Protein AF-A0A1I2SN19-F1 (afdb_monomer_lite)

Secondary structure (DSSP, 8-state):
--TTGGGSSS-HHHHHHHHHHHHHH-TT-HHHHHHHHHHHHHTT-HHHHHHHHHHHHHH-TT-HHHHHHHHHHHHHTT-HHHHHHHHGGGGGS-TT-HHHHHHHHHHHHHTT-HHHHHHHHHHHHHH-SS-HHHHHHHHHHHHHHHHHHSTTSTT--TTPPP--HHHHHHHHHHHHHTT-

Foldseek 3Di:
DPPVVVLVPDDLVVSVVVLVVVCVVCVLQLVSLQVQLVSCVVVVVLVSSLVSLVSSCVSPVPPLVSLLVNLVSCLLVVNNVVSCVSCVVVCVDDPLALSNLQVVLLVCLQVVVLVSSLVSLVSSLVSDPDDVVVNVVSVLLNVLSVLCPDDVRPVPPVPDDPQGSSNSSNVVVVVVVPPD

Sequence (180 aa):
MHVLVTLVDSDEVAGLVRLRDLLVVWPGDPRLHFLDGSLKASNRDYAAGATAMRRALDIAPDYQLARFQLGFLQLTSGEPFAAQESWGPLFGLSKGNYLRVFVEGLCHMIRDEFSEATVLLEQGIALNSEILPLNRDMELILAELHDRDRPGGTGEAAGQEPVSATQMLLRQASLKATKH

Radius of gyration: 17.34 Å; chains: 1; bounding box: 40×39×48 Å

pLDDT: mean 83.22, std 18.08, range [34.62, 98.06]

Structure (mmCIF, N/CA/C/O backbone):
data_AF-A0A1I2SN19-F1
#
_entry.id   AF-A0A1I2SN19-F1
#
loop_
_atom_site.group_PDB
_atom_site.id
_atom_site.type_symbol
_atom_site.label_atom_id
_atom_site.label_alt_id
_atom_site.label_comp_id
_atom_site.label_asym_id
_atom_site.label_entity_id
_atom_site.label_seq_id
_atom_site.pdbx_PDB_ins_code
_atom_site.Cartn_x
_atom_site.Cartn_y
_atom_site.Cartn_z
_atom_site.occupancy
_atom_site.B_iso_or_equiv
_atom_site.auth_seq_id
_atom_site.auth_comp_id
_atom_site.auth_asym_id
_atom_site.auth_atom_id
_atom_site.pdbx_PDB_model_num
ATOM 1 N N . MET A 1 1 ? 13.756 -17.274 -11.613 1.00 40.88 1 MET A N 1
ATOM 2 C CA . MET A 1 1 ? 12.921 -16.789 -10.488 1.00 40.88 1 MET A CA 1
ATOM 3 C C . MET A 1 1 ? 13.697 -16.539 -9.180 1.00 40.88 1 MET A C 1
ATOM 5 O O . MET A 1 1 ? 13.065 -16.252 -8.179 1.00 40.88 1 MET A O 1
ATOM 9 N N . HIS A 1 2 ? 15.039 -16.583 -9.158 1.00 40.50 2 HIS A N 1
ATOM 10 C CA . HIS A 1 2 ? 15.832 -16.535 -7.910 1.00 40.50 2 HIS A CA 1
ATOM 11 C C . HIS A 1 2 ? 16.427 -15.153 -7.554 1.00 40.50 2 HIS A C 1
ATOM 13 O O . HIS A 1 2 ? 17.043 -15.004 -6.509 1.00 40.50 2 HIS A O 1
ATOM 19 N N . VAL A 1 3 ? 16.260 -14.133 -8.406 1.00 44.50 3 VAL A N 1
ATOM 20 C CA . VAL A 1 3 ? 16.979 -12.848 -8.258 1.00 44.50 3 VAL A CA 1
ATOM 21 C C . VAL A 1 3 ? 16.307 -11.901 -7.254 1.00 44.50 3 VAL A C 1
ATOM 23 O O . VAL A 1 3 ? 17.002 -11.188 -6.535 1.00 44.50 3 VAL A O 1
ATOM 26 N N . LEU A 1 4 ? 14.974 -11.939 -7.126 1.00 45.44 4 LEU A N 1
ATOM 27 C CA . LEU A 1 4 ? 14.234 -11.028 -6.237 1.00 45.44 4 LEU A CA 1
ATOM 28 C C . LEU A 1 4 ? 14.489 -11.296 -4.745 1.00 45.44 4 LEU A C 1
ATOM 30 O O . LEU A 1 4 ? 14.512 -10.358 -3.959 1.00 45.44 4 LEU A O 1
ATOM 34 N N . VAL A 1 5 ? 14.753 -12.551 -4.363 1.00 43.97 5 VAL A N 1
ATOM 35 C CA . VAL A 1 5 ? 15.013 -12.931 -2.961 1.00 43.97 5 VAL A CA 1
ATOM 36 C C . VAL A 1 5 ? 16.371 -12.404 -2.476 1.00 43.97 5 VAL A C 1
ATOM 38 O O . VAL A 1 5 ? 16.523 -12.069 -1.310 1.00 43.97 5 VAL A O 1
ATOM 41 N N . THR A 1 6 ? 17.347 -12.240 -3.374 1.00 45.34 6 THR A N 1
ATOM 42 C CA . THR A 1 6 ? 18.710 -11.802 -3.007 1.00 45.34 6 THR A CA 1
ATOM 43 C C . THR A 1 6 ? 18.897 -10.290 -2.862 1.00 45.34 6 THR A C 1
ATOM 45 O O . THR A 1 6 ? 19.999 -9.859 -2.528 1.00 45.34 6 THR A O 1
ATOM 48 N N . LEU A 1 7 ? 17.878 -9.473 -3.153 1.00 49.84 7 LEU A N 1
ATOM 49 C CA . LEU A 1 7 ? 17.961 -8.010 -3.012 1.00 49.84 7 LEU A CA 1
ATOM 50 C C . LEU A 1 7 ? 17.517 -7.502 -1.641 1.00 49.84 7 LEU A C 1
ATOM 52 O O . LEU A 1 7 ? 17.812 -6.364 -1.299 1.00 49.84 7 LEU A O 1
ATOM 56 N N . VAL A 1 8 ? 16.815 -8.334 -0.875 1.00 51.06 8 VAL A N 1
ATOM 57 C CA . VAL A 1 8 ? 16.225 -7.940 0.410 1.00 51.06 8 VAL A CA 1
ATOM 58 C C . VAL A 1 8 ? 17.217 -8.102 1.572 1.00 51.06 8 VAL A C 1
ATOM 60 O O . VAL A 1 8 ? 16.989 -7.538 2.634 1.00 51.06 8 VAL A O 1
ATOM 63 N N . ASP A 1 9 ? 18.334 -8.815 1.375 1.00 46.41 9 ASP A N 1
ATOM 64 C CA . ASP A 1 9 ? 19.150 -9.326 2.489 1.00 46.41 9 ASP A CA 1
ATOM 65 C C . ASP A 1 9 ? 20.574 -8.748 2.614 1.00 46.41 9 ASP A C 1
ATOM 67 O O . ASP A 1 9 ? 21.419 -9.314 3.301 1.00 46.41 9 ASP A O 1
ATOM 71 N N . SER A 1 10 ? 20.930 -7.645 1.950 1.00 49.66 10 SER A N 1
ATOM 72 C CA . SER A 1 10 ? 22.279 -7.068 2.118 1.00 49.66 10 SER A CA 1
ATOM 73 C C . SER A 1 10 ? 22.331 -5.602 1.721 1.00 49.66 10 SER A C 1
ATOM 75 O O . SER A 1 10 ? 21.919 -5.292 0.610 1.00 49.66 10 SER A O 1
ATOM 77 N N . ASP A 1 11 ? 22.881 -4.769 2.614 1.00 56.53 11 ASP A N 1
ATOM 78 C CA . ASP A 1 11 ? 23.373 -3.396 2.401 1.00 56.53 11 ASP A CA 1
ATOM 79 C C . ASP A 1 11 ? 22.547 -2.569 1.396 1.00 56.53 11 ASP A C 1
ATOM 81 O O . ASP A 1 11 ? 22.654 -2.746 0.184 1.00 56.53 11 ASP A O 1
ATOM 85 N N . GLU A 1 12 ? 21.731 -1.639 1.895 1.00 57.94 12 GLU A N 1
ATOM 86 C CA . GLU A 1 12 ? 20.819 -0.804 1.096 1.00 57.94 12 GLU A CA 1
ATOM 87 C C . GLU A 1 12 ? 21.511 -0.157 -0.124 1.00 57.94 12 GLU A C 1
ATOM 89 O O . GLU A 1 12 ? 20.915 -0.050 -1.200 1.00 57.94 12 GLU A O 1
ATOM 94 N N . VAL A 1 13 ? 22.810 0.156 -0.017 1.00 59.53 13 VAL A N 1
ATOM 95 C CA . VAL A 1 13 ? 23.628 0.669 -1.126 1.00 59.53 13 VAL A CA 1
ATOM 96 C C . VAL A 1 13 ? 23.916 -0.411 -2.177 1.00 59.53 13 VAL A C 1
ATOM 98 O O . VAL A 1 13 ? 23.787 -0.159 -3.379 1.00 59.53 13 VAL A O 1
ATOM 101 N N . ALA A 1 14 ? 24.266 -1.630 -1.761 1.00 65.88 14 ALA A N 1
ATOM 102 C CA . ALA A 1 14 ? 24.461 -2.767 -2.663 1.00 65.88 14 ALA A CA 1
ATOM 103 C C . ALA A 1 14 ? 23.145 -3.197 -3.338 1.00 65.88 14 ALA A C 1
ATOM 105 O O . ALA A 1 14 ? 23.152 -3.561 -4.519 1.00 65.88 14 ALA A O 1
ATOM 106 N N . GLY A 1 15 ? 22.020 -3.101 -2.621 1.00 70.06 15 GLY A N 1
ATOM 107 C CA . GLY A 1 15 ? 20.673 -3.298 -3.157 1.00 70.06 15 GLY A CA 1
ATOM 108 C C . GLY A 1 15 ? 20.336 -2.294 -4.262 1.00 70.06 15 GLY A C 1
ATOM 109 O O . GLY A 1 15 ? 19.927 -2.694 -5.352 1.00 70.06 15 GLY A O 1
ATOM 110 N N . LEU A 1 16 ? 20.596 -1.001 -4.044 1.00 72.94 16 LEU A N 1
ATOM 111 C CA . LEU A 1 16 ? 20.364 0.048 -5.045 1.00 72.94 16 LEU A CA 1
ATOM 112 C C . LEU A 1 16 ? 21.230 -0.118 -6.302 1.00 72.94 16 LEU A C 1
ATOM 114 O O . LEU A 1 16 ? 20.722 -0.007 -7.421 1.00 72.94 16 LEU A O 1
ATOM 118 N N . VAL A 1 17 ? 22.526 -0.412 -6.139 1.00 74.44 17 VAL A N 1
ATOM 119 C CA . VAL A 1 17 ? 23.431 -0.651 -7.278 1.00 74.44 17 VAL A CA 1
ATOM 120 C C . VAL A 1 17 ? 22.945 -1.845 -8.095 1.00 74.44 17 VAL A C 1
ATOM 122 O O . VAL A 1 17 ? 22.790 -1.735 -9.312 1.00 74.44 17 VAL A O 1
ATOM 125 N N . ARG A 1 18 ? 22.618 -2.958 -7.427 1.00 83.94 18 ARG A N 1
ATOM 126 C CA . ARG A 1 18 ? 22.114 -4.160 -8.094 1.00 83.94 18 ARG A CA 1
ATOM 127 C C . ARG A 1 18 ? 20.790 -3.894 -8.806 1.00 83.94 18 ARG A C 1
ATOM 129 O O . ARG A 1 18 ? 20.611 -4.346 -9.931 1.00 83.94 18 ARG A O 1
ATOM 136 N N . LEU A 1 19 ? 19.873 -3.146 -8.196 1.00 87.94 19 LEU A N 1
ATOM 137 C CA . LEU A 1 19 ? 18.597 -2.802 -8.817 1.00 87.94 19 LEU A CA 1
ATOM 138 C C . LEU A 1 19 ? 18.773 -1.973 -10.093 1.00 87.94 19 LEU A C 1
ATOM 140 O O . LEU A 1 19 ? 18.112 -2.248 -11.094 1.00 87.94 19 LEU A O 1
ATOM 144 N N . ARG A 1 20 ? 19.681 -0.993 -10.084 1.00 88.06 20 ARG A N 1
ATOM 145 C CA . ARG A 1 20 ? 19.964 -0.176 -11.268 1.00 88.06 20 ARG A CA 1
ATOM 146 C C . ARG A 1 20 ? 20.463 -1.030 -12.431 1.00 88.06 20 ARG A C 1
ATOM 148 O O . ARG A 1 20 ? 19.977 -0.865 -13.547 1.00 88.06 20 ARG A O 1
ATOM 155 N N . ASP A 1 21 ? 21.376 -1.960 -12.170 1.00 91.38 21 ASP A N 1
ATOM 156 C CA . ASP A 1 21 ? 21.898 -2.858 -13.204 1.00 91.38 21 ASP A CA 1
ATOM 157 C C . ASP A 1 21 ? 20.791 -3.770 -13.757 1.00 91.38 21 ASP A C 1
ATOM 159 O O . ASP A 1 21 ? 20.675 -3.965 -14.967 1.00 91.38 21 ASP A O 1
ATOM 163 N N . LEU A 1 22 ? 19.905 -4.265 -12.887 1.00 92.00 22 LEU A N 1
ATOM 164 C CA . LEU A 1 22 ? 18.749 -5.068 -13.292 1.00 92.00 22 LEU A CA 1
ATOM 165 C C . LEU A 1 22 ? 17.756 -4.278 -14.149 1.00 92.00 22 LEU A C 1
ATOM 167 O O . LEU A 1 22 ? 17.227 -4.828 -15.109 1.00 92.00 22 LEU A O 1
ATOM 171 N N . LEU A 1 23 ? 17.518 -3.002 -13.842 1.00 93.88 23 LEU A N 1
ATOM 172 C CA . LEU A 1 23 ? 16.637 -2.133 -14.629 1.00 93.88 23 LEU A CA 1
ATOM 173 C C . LEU A 1 23 ? 17.198 -1.827 -16.023 1.00 93.88 23 LEU A C 1
ATOM 175 O O . LEU A 1 23 ? 16.420 -1.613 -16.950 1.00 93.88 23 LEU A O 1
ATOM 179 N N . VAL A 1 24 ? 18.524 -1.845 -16.198 1.00 93.94 24 VAL A N 1
ATOM 180 C CA . VAL A 1 24 ? 19.152 -1.742 -17.527 1.00 93.94 24 VAL A CA 1
ATOM 181 C C . VAL A 1 24 ? 18.889 -3.005 -18.348 1.00 93.94 24 VAL A C 1
ATOM 183 O O . VAL A 1 24 ? 18.575 -2.914 -19.533 1.00 93.94 24 VAL A O 1
ATOM 186 N N . VAL A 1 25 ? 18.996 -4.181 -17.727 1.00 94.88 25 VAL A N 1
ATOM 187 C CA . VAL A 1 25 ? 18.799 -5.469 -18.413 1.00 94.88 25 VAL A CA 1
ATOM 188 C C . VAL A 1 25 ? 17.312 -5.758 -18.663 1.00 94.88 25 VAL A C 1
ATOM 190 O O . VAL A 1 25 ? 16.947 -6.288 -19.712 1.00 94.88 25 VAL A O 1
ATOM 193 N N . TRP A 1 26 ? 16.444 -5.388 -17.721 1.00 94.31 26 TRP A N 1
ATOM 194 C CA . TRP A 1 26 ? 15.010 -5.681 -17.728 1.00 94.31 26 TRP A CA 1
ATOM 195 C C . TRP A 1 26 ? 14.157 -4.428 -17.460 1.00 94.31 26 TRP A C 1
ATOM 197 O O . TRP A 1 26 ? 13.412 -4.376 -16.480 1.00 94.31 26 TRP A O 1
ATOM 207 N N . PRO A 1 27 ? 14.183 -3.420 -18.355 1.00 94.62 27 PRO A N 1
ATOM 208 C CA . PRO A 1 27 ? 13.479 -2.149 -18.146 1.00 94.62 27 PRO A CA 1
ATOM 209 C C . PRO A 1 27 ? 11.950 -2.282 -18.142 1.00 94.62 27 PRO A C 1
ATOM 211 O O . PRO A 1 27 ? 11.251 -1.369 -17.707 1.00 94.62 27 PRO A O 1
ATOM 214 N N . GLY A 1 28 ? 11.424 -3.400 -18.648 1.00 95.50 28 GLY A N 1
ATOM 215 C CA . GLY A 1 28 ? 9.998 -3.717 -18.682 1.00 95.50 28 GLY A CA 1
ATOM 216 C C . GLY A 1 28 ? 9.536 -4.661 -17.571 1.00 95.50 28 GLY A C 1
ATOM 217 O O . GLY A 1 28 ? 8.426 -5.167 -17.670 1.00 95.50 28 GLY A O 1
ATOM 218 N N . ASP A 1 29 ? 10.357 -4.963 -16.558 1.00 94.50 29 ASP A N 1
ATOM 219 C CA . ASP A 1 29 ? 9.910 -5.793 -15.433 1.00 94.50 29 ASP A CA 1
ATOM 220 C C . ASP A 1 29 ? 9.220 -4.917 -14.370 1.00 94.50 29 ASP A C 1
ATOM 222 O O . ASP A 1 29 ? 9.888 -4.124 -13.696 1.00 94.50 29 ASP A O 1
ATOM 226 N N . PRO A 1 30 ? 7.895 -5.049 -14.170 1.00 95.12 30 PRO A N 1
ATOM 227 C CA . PRO A 1 30 ? 7.154 -4.203 -13.236 1.00 95.12 30 PRO A CA 1
ATOM 228 C C . PRO A 1 30 ? 7.614 -4.394 -11.783 1.00 95.12 30 PRO A C 1
ATOM 230 O O . PRO A 1 30 ? 7.504 -3.474 -10.975 1.00 95.12 30 PRO A O 1
ATOM 233 N N . ARG A 1 31 ? 8.178 -5.558 -11.436 1.00 93.62 31 ARG A N 1
ATOM 234 C CA . ARG A 1 31 ? 8.657 -5.866 -10.077 1.00 93.62 31 ARG A CA 1
ATOM 235 C C . ARG A 1 31 ? 9.896 -5.057 -9.721 1.00 93.62 31 ARG A C 1
ATOM 237 O O . ARG A 1 31 ? 10.066 -4.691 -8.562 1.00 93.62 31 ARG A O 1
ATOM 244 N N . LEU A 1 32 ? 10.740 -4.757 -10.709 1.00 94.69 32 LEU A N 1
ATOM 245 C CA . LEU A 1 32 ? 11.922 -3.920 -10.508 1.00 94.69 32 LEU A CA 1
ATOM 246 C C . LEU A 1 32 ? 11.528 -2.458 -10.277 1.00 94.69 32 LEU A C 1
ATOM 248 O O . LEU A 1 32 ? 12.073 -1.823 -9.382 1.00 94.69 32 LEU A O 1
ATOM 252 N N . HIS A 1 33 ? 10.534 -1.948 -11.009 1.00 96.31 33 HIS A N 1
ATOM 253 C CA . HIS A 1 33 ? 9.987 -0.603 -10.773 1.00 96.31 33 HIS A CA 1
ATOM 254 C C . HIS A 1 33 ? 9.256 -0.495 -9.433 1.00 96.31 33 HIS A C 1
ATOM 256 O O . HIS A 1 33 ? 9.373 0.513 -8.742 1.00 96.31 33 HIS A O 1
ATOM 262 N N . PHE A 1 34 ? 8.544 -1.547 -9.022 1.00 94.94 34 PHE A N 1
ATOM 263 C CA . PHE A 1 34 ? 7.956 -1.619 -7.686 1.00 94.94 34 PHE A CA 1
ATOM 264 C C . PHE A 1 34 ? 9.033 -1.550 -6.595 1.00 94.94 34 PHE A C 1
ATOM 266 O O . PHE A 1 34 ? 8.921 -0.735 -5.683 1.00 94.94 34 PHE A O 1
ATOM 273 N N . LEU A 1 35 ? 10.098 -2.350 -6.721 1.00 92.44 35 LEU A N 1
ATOM 274 C CA . LEU A 1 35 ? 11.206 -2.360 -5.767 1.00 92.44 35 LEU A CA 1
ATOM 275 C C . LEU A 1 35 ? 11.947 -1.015 -5.718 1.00 92.44 35 LEU A C 1
ATOM 277 O O . LEU A 1 35 ? 12.276 -0.540 -4.634 1.00 92.44 35 LEU A O 1
ATOM 281 N N . ASP A 1 36 ? 12.154 -0.377 -6.871 1.00 93.75 36 ASP A N 1
ATOM 282 C CA . ASP A 1 36 ? 12.723 0.975 -6.967 1.00 93.75 36 ASP A CA 1
ATOM 283 C C . ASP A 1 36 ? 11.851 1.988 -6.220 1.00 93.75 36 ASP A C 1
ATOM 285 O O . ASP A 1 36 ? 12.348 2.791 -5.429 1.00 93.75 36 ASP A O 1
ATOM 289 N N . GLY A 1 37 ? 10.532 1.883 -6.391 1.00 93.38 37 GLY A N 1
ATOM 290 C CA . GLY A 1 37 ? 9.567 2.683 -5.650 1.00 93.38 37 GLY A CA 1
ATOM 291 C C . GLY A 1 37 ? 9.655 2.482 -4.141 1.00 93.38 37 GLY A C 1
ATOM 292 O O . GLY A 1 37 ? 9.692 3.460 -3.394 1.00 93.38 37 GLY A O 1
ATOM 293 N N . SER A 1 38 ? 9.735 1.230 -3.690 1.00 89.56 38 SER A N 1
ATOM 294 C CA . SER A 1 38 ? 9.865 0.891 -2.272 1.00 89.56 38 SER A CA 1
ATOM 295 C C . SER A 1 38 ? 11.161 1.421 -1.651 1.00 89.56 38 SER A C 1
ATOM 297 O O . SER A 1 38 ? 11.109 1.974 -0.556 1.00 89.56 38 SER A O 1
ATOM 299 N N . LEU A 1 39 ? 12.300 1.311 -2.345 1.00 88.31 39 LEU A N 1
ATOM 300 C CA . LEU A 1 39 ? 13.589 1.821 -1.854 1.00 88.31 39 LEU A CA 1
ATOM 301 C C . LEU A 1 39 ? 13.638 3.354 -1.816 1.00 88.31 39 LEU A C 1
ATOM 303 O O . LEU A 1 39 ? 14.196 3.949 -0.899 1.00 88.31 39 LEU A O 1
ATOM 307 N N . LYS A 1 40 ? 13.033 4.036 -2.790 1.00 89.88 40 LYS A N 1
ATOM 308 C CA . LYS A 1 40 ? 12.922 5.504 -2.750 1.00 89.88 40 LYS A CA 1
ATOM 309 C C . LYS A 1 40 ? 12.039 5.961 -1.593 1.00 89.88 40 LYS A C 1
ATOM 311 O O . LYS A 1 40 ? 12.408 6.878 -0.864 1.00 89.88 40 LYS A O 1
ATOM 316 N N . ALA A 1 41 ? 10.925 5.266 -1.367 1.00 86.06 41 ALA A N 1
ATOM 317 C CA . ALA A 1 41 ? 10.048 5.528 -0.234 1.00 86.06 41 ALA A CA 1
ATOM 318 C C . ALA A 1 41 ? 10.724 5.256 1.124 1.00 86.06 41 ALA A C 1
ATOM 320 O O . ALA A 1 41 ? 10.555 6.064 2.037 1.00 86.06 41 ALA A O 1
ATOM 321 N N . SER A 1 42 ? 11.524 4.187 1.270 1.00 82.88 42 SER A N 1
ATOM 322 C CA . SER A 1 42 ? 12.294 3.940 2.507 1.00 82.88 42 SER A CA 1
ATOM 323 C C . SER A 1 42 ? 13.300 5.058 2.783 1.00 82.88 42 SER A C 1
ATOM 325 O O . SER A 1 42 ? 13.460 5.478 3.929 1.00 82.88 42 SER A O 1
ATOM 327 N N . ASN A 1 43 ? 13.878 5.625 1.723 1.00 84.06 43 ASN A N 1
ATOM 328 C CA . ASN A 1 43 ? 14.753 6.796 1.769 1.00 84.06 43 ASN A CA 1
ATOM 329 C C . ASN A 1 43 ? 14.004 8.138 1.882 1.00 84.06 43 ASN A C 1
ATOM 331 O O . ASN A 1 43 ? 14.606 9.198 1.719 1.00 84.06 43 ASN A O 1
ATOM 335 N N . ARG A 1 44 ? 12.700 8.109 2.196 1.00 85.38 44 ARG A N 1
ATOM 336 C CA . ARG A 1 44 ? 11.811 9.277 2.354 1.00 85.38 44 ARG A CA 1
ATOM 337 C C . ARG A 1 44 ? 11.616 10.113 1.087 1.00 85.38 44 ARG A C 1
ATOM 339 O O . ARG A 1 44 ? 11.007 11.180 1.152 1.00 85.38 44 ARG A O 1
ATOM 346 N N . ASP A 1 45 ? 12.058 9.628 -0.069 1.00 89.62 45 ASP A N 1
ATOM 347 C CA . ASP A 1 45 ? 11.752 10.224 -1.368 1.00 89.62 45 ASP A CA 1
ATOM 348 C C . ASP A 1 45 ? 10.414 9.675 -1.882 1.00 89.62 45 ASP A C 1
ATOM 350 O O . ASP A 1 45 ? 10.329 8.857 -2.804 1.00 89.62 45 ASP A O 1
ATOM 354 N N . TYR A 1 46 ? 9.331 10.100 -1.228 1.00 88.81 46 TYR A N 1
ATOM 355 C CA . TYR A 1 46 ? 7.980 9.623 -1.528 1.00 88.81 46 TYR A CA 1
ATOM 356 C C . TYR A 1 46 ? 7.528 9.999 -2.945 1.00 88.81 46 TYR A C 1
ATOM 358 O O . TYR A 1 46 ? 6.812 9.232 -3.591 1.00 88.81 46 TYR A O 1
ATOM 366 N N . ALA A 1 47 ? 7.981 11.145 -3.465 1.00 91.25 47 ALA A N 1
ATOM 367 C CA . ALA A 1 47 ? 7.642 11.607 -4.808 1.00 91.25 47 ALA A CA 1
ATOM 368 C C . ALA A 1 47 ? 8.285 10.727 -5.893 1.00 91.25 47 ALA A C 1
ATOM 370 O O . ALA A 1 47 ? 7.603 10.290 -6.834 1.00 91.25 47 ALA A O 1
ATOM 371 N N . ALA A 1 48 ? 9.579 10.418 -5.759 1.00 92.75 48 ALA A N 1
ATOM 372 C CA . ALA A 1 48 ? 10.240 9.494 -6.672 1.00 92.75 48 ALA A CA 1
ATOM 373 C C . ALA A 1 48 ? 9.719 8.061 -6.486 1.00 92.75 48 ALA A C 1
ATOM 375 O O . ALA A 1 48 ? 9.523 7.356 -7.479 1.00 92.75 48 ALA A O 1
ATOM 376 N N . GLY A 1 49 ? 9.415 7.661 -5.246 1.00 94.56 49 GLY A N 1
ATOM 377 C CA . GLY A 1 49 ? 8.797 6.376 -4.921 1.00 94.56 49 GLY A CA 1
ATOM 378 C C . GLY A 1 49 ? 7.469 6.162 -5.648 1.00 94.56 49 GLY A C 1
ATOM 379 O O . GLY A 1 49 ? 7.303 5.192 -6.390 1.00 94.56 49 GLY A O 1
ATOM 380 N N . ALA A 1 50 ? 6.554 7.128 -5.538 1.00 95.31 50 ALA A N 1
ATOM 381 C CA . ALA A 1 50 ? 5.270 7.106 -6.234 1.00 95.31 50 ALA A CA 1
ATOM 382 C C . ALA A 1 50 ? 5.429 7.096 -7.765 1.00 95.31 50 ALA A C 1
ATOM 384 O O . ALA A 1 50 ? 4.643 6.465 -8.471 1.00 95.31 50 ALA A O 1
ATOM 385 N N . THR A 1 51 ? 6.455 7.768 -8.299 1.00 96.94 51 THR A N 1
ATOM 386 C CA . THR A 1 51 ? 6.748 7.768 -9.743 1.00 96.94 51 THR A CA 1
ATOM 387 C C . THR A 1 51 ? 7.168 6.388 -10.237 1.00 96.94 51 THR A C 1
ATOM 389 O O . THR A 1 51 ? 6.656 5.922 -11.253 1.00 96.94 51 THR A O 1
ATOM 392 N N . ALA A 1 52 ? 8.042 5.704 -9.503 1.00 96.44 52 ALA A N 1
ATOM 393 C CA . ALA A 1 52 ? 8.451 4.345 -9.838 1.00 96.44 52 ALA A CA 1
ATOM 394 C C . ALA A 1 52 ? 7.294 3.338 -9.683 1.00 96.44 52 ALA A C 1
ATOM 396 O O . ALA A 1 52 ? 7.097 2.484 -10.546 1.00 96.44 52 ALA A O 1
ATOM 397 N N . MET A 1 53 ? 6.439 3.493 -8.664 1.00 96.81 53 MET A N 1
ATOM 398 C CA . MET A 1 53 ? 5.231 2.665 -8.521 1.00 96.81 53 MET A CA 1
ATOM 399 C C . MET A 1 53 ? 4.231 2.878 -9.663 1.00 96.81 53 MET A C 1
ATOM 401 O O . MET A 1 53 ? 3.692 1.903 -10.184 1.00 96.81 53 MET A O 1
ATOM 405 N N . ARG A 1 54 ? 4.025 4.122 -10.119 1.00 97.81 54 ARG A N 1
ATOM 406 C CA . ARG A 1 54 ? 3.246 4.388 -11.341 1.00 97.81 54 ARG A CA 1
ATOM 407 C C . ARG A 1 54 ? 3.848 3.682 -12.547 1.00 97.81 54 ARG A C 1
ATOM 409 O O . ARG A 1 54 ? 3.112 3.058 -13.298 1.00 97.81 54 ARG A O 1
ATOM 416 N N . ARG A 1 55 ? 5.177 3.684 -12.686 1.00 98.00 55 ARG A N 1
ATOM 417 C CA . ARG A 1 55 ? 5.835 2.973 -13.785 1.00 98.00 55 ARG A CA 1
ATOM 418 C C . ARG A 1 55 ? 5.598 1.462 -13.737 1.00 98.00 55 ARG A C 1
ATOM 420 O O . ARG A 1 55 ? 5.390 0.850 -14.782 1.00 98.00 55 ARG A O 1
ATOM 427 N N . ALA A 1 56 ? 5.586 0.867 -12.545 1.00 98.00 56 ALA A N 1
ATOM 428 C CA . ALA A 1 56 ? 5.211 -0.535 -12.376 1.00 98.00 56 ALA A CA 1
ATOM 429 C C . ALA A 1 56 ? 3.773 -0.803 -12.855 1.00 98.00 56 ALA A C 1
ATOM 431 O O . ALA A 1 56 ? 3.531 -1.816 -13.507 1.00 98.00 56 ALA A O 1
ATOM 432 N N . LEU A 1 57 ? 2.844 0.120 -12.583 1.00 98.00 57 LEU A N 1
ATOM 433 C CA . LEU A 1 57 ? 1.440 0.025 -12.994 1.00 98.00 57 LEU A CA 1
ATOM 434 C C . LEU A 1 57 ? 1.210 0.312 -14.483 1.00 98.00 57 LEU A C 1
ATOM 436 O O . LEU A 1 57 ? 0.318 -0.294 -15.067 1.00 98.00 57 LEU A O 1
ATOM 440 N N . ASP A 1 58 ? 2.018 1.171 -15.110 1.00 98.00 58 ASP A N 1
ATOM 441 C CA . ASP A 1 58 ? 1.990 1.377 -16.566 1.00 98.00 58 ASP A CA 1
ATOM 442 C C . ASP A 1 58 ? 2.328 0.079 -17.314 1.00 98.00 58 ASP A C 1
ATOM 444 O O . ASP A 1 58 ? 1.787 -0.200 -18.382 1.00 98.00 58 ASP A O 1
ATOM 448 N N . ILE A 1 59 ? 3.254 -0.707 -16.757 1.00 98.06 59 ILE A N 1
ATOM 449 C CA . ILE A 1 59 ? 3.720 -1.974 -17.328 1.00 98.06 59 ILE A CA 1
ATOM 450 C C . ILE A 1 59 ? 2.754 -3.114 -16.987 1.00 98.06 59 ILE A C 1
ATOM 452 O O . ILE A 1 59 ? 2.428 -3.926 -17.852 1.00 98.06 59 ILE A O 1
ATOM 456 N N . ALA A 1 60 ? 2.310 -3.186 -15.731 1.00 97.88 60 ALA A N 1
ATOM 457 C CA . ALA A 1 60 ? 1.391 -4.200 -15.230 1.00 97.88 60 ALA A CA 1
ATOM 458 C C . ALA A 1 60 ? 0.228 -3.538 -14.472 1.00 97.88 60 ALA A C 1
ATOM 460 O O . ALA A 1 60 ? 0.287 -3.375 -13.246 1.00 97.88 60 ALA A O 1
ATOM 461 N N . PRO A 1 61 ? -0.857 -3.171 -15.181 1.00 96.94 61 PRO A N 1
ATOM 462 C CA . PRO A 1 61 ? -2.017 -2.525 -14.574 1.00 96.94 61 PRO A CA 1
ATOM 463 C C . PRO A 1 61 ? -2.728 -3.383 -13.528 1.00 96.94 61 PRO A C 1
ATOM 465 O O . PRO A 1 61 ? -3.511 -2.859 -12.745 1.00 96.94 61 PRO A O 1
ATOM 468 N N . ASP A 1 62 ? -2.493 -4.688 -13.482 1.00 95.12 62 ASP A N 1
ATOM 469 C CA . ASP A 1 62 ? -3.047 -5.625 -12.506 1.00 95.12 62 ASP A CA 1
ATOM 470 C C . ASP A 1 62 ? -2.132 -5.844 -11.290 1.00 95.12 62 ASP A C 1
ATOM 472 O O . ASP A 1 62 ? -2.473 -6.630 -10.406 1.00 95.12 62 ASP A O 1
ATOM 476 N N . TYR A 1 63 ? -1.008 -5.123 -11.177 1.00 96.88 63 TYR A N 1
ATOM 477 C CA . TYR A 1 63 ? -0.081 -5.272 -10.057 1.00 96.88 63 TYR A CA 1
ATOM 478 C C . TYR A 1 63 ? -0.651 -4.684 -8.756 1.00 96.88 63 TYR A C 1
ATOM 480 O O . TYR A 1 63 ? -0.408 -3.537 -8.374 1.00 96.88 63 TYR A O 1
ATOM 488 N N . GLN A 1 64 ? -1.413 -5.517 -8.047 1.00 96.31 64 GLN A N 1
ATOM 489 C CA . GLN A 1 64 ? -2.178 -5.158 -6.850 1.00 96.31 64 GLN A CA 1
ATOM 490 C C . GLN A 1 64 ? -1.316 -4.520 -5.756 1.00 96.31 64 GLN A C 1
ATOM 492 O O . GLN A 1 64 ? -1.707 -3.503 -5.189 1.00 96.31 64 GLN A O 1
ATOM 497 N N . LEU A 1 65 ? -0.125 -5.069 -5.492 1.00 93.75 65 LEU A N 1
ATOM 498 C CA . LEU A 1 65 ? 0.750 -4.562 -4.434 1.00 93.75 65 LEU A CA 1
ATOM 499 C C . LEU A 1 65 ? 1.342 -3.183 -4.768 1.00 93.75 65 LEU A C 1
ATOM 501 O O . LEU A 1 65 ? 1.380 -2.315 -3.900 1.00 93.75 65 LEU A O 1
ATOM 505 N N . ALA A 1 66 ? 1.745 -2.950 -6.022 1.00 95.88 66 ALA A N 1
ATOM 506 C CA . ALA A 1 66 ? 2.210 -1.634 -6.465 1.00 95.88 66 ALA A CA 1
ATOM 507 C C . ALA A 1 66 ? 1.095 -0.584 -6.368 1.00 95.88 66 ALA A C 1
ATOM 509 O O . ALA A 1 66 ? 1.332 0.542 -5.935 1.00 95.88 66 ALA A O 1
ATOM 510 N N . ARG A 1 67 ? -0.138 -0.979 -6.700 1.00 97.75 67 ARG A N 1
ATOM 511 C CA . ARG A 1 67 ? -1.325 -0.132 -6.562 1.00 97.75 67 ARG A CA 1
ATOM 512 C C . ARG A 1 67 ? -1.631 0.203 -5.106 1.00 97.75 67 ARG A C 1
ATOM 514 O O . ARG A 1 67 ? -1.878 1.364 -4.791 1.00 97.75 67 ARG A O 1
ATOM 521 N N . PHE A 1 68 ? -1.600 -0.801 -4.232 1.00 97.12 68 PHE A N 1
ATOM 522 C CA . PHE A 1 68 ? -1.792 -0.612 -2.799 1.00 97.12 68 PHE A CA 1
ATOM 523 C C . PHE A 1 68 ? -0.777 0.395 -2.244 1.00 97.12 68 PHE A C 1
ATOM 525 O O . PHE A 1 68 ? -1.171 1.392 -1.641 1.00 97.12 68 PHE A O 1
ATOM 532 N N . GLN A 1 69 ? 0.511 0.172 -2.517 1.00 94.62 69 GLN A N 1
ATOM 533 C CA . GLN A 1 69 ? 1.593 1.019 -2.018 1.00 94.62 69 GLN A CA 1
ATOM 534 C C . GLN A 1 69 ? 1.538 2.448 -2.579 1.00 94.62 69 GLN A C 1
ATOM 536 O O . GLN A 1 69 ? 1.768 3.397 -1.834 1.00 94.62 69 GLN A O 1
ATOM 541 N N . LEU A 1 70 ? 1.159 2.632 -3.851 1.00 97.06 70 LEU A N 1
ATOM 542 C CA . LEU A 1 70 ? 0.964 3.968 -4.421 1.00 97.06 70 LEU A CA 1
ATOM 543 C C . LEU A 1 70 ? -0.116 4.751 -3.663 1.00 97.06 70 LEU A C 1
ATOM 545 O O . LEU A 1 70 ? 0.122 5.896 -3.281 1.00 97.06 70 LEU A O 1
ATOM 549 N N . GLY A 1 71 ? -1.273 4.131 -3.415 1.00 96.44 71 GLY A N 1
ATOM 550 C CA . GLY A 1 71 ? -2.339 4.776 -2.649 1.00 96.44 71 GLY A CA 1
ATOM 551 C C . GLY A 1 71 ? -1.932 5.052 -1.200 1.00 96.44 71 GLY A C 1
ATOM 552 O O . GLY A 1 71 ? -2.231 6.116 -0.668 1.00 96.44 71 GLY A O 1
ATOM 553 N N . PHE A 1 72 ? -1.157 4.160 -0.580 1.00 93.31 72 PHE A N 1
ATOM 554 C CA . PHE A 1 72 ? -0.649 4.375 0.775 1.00 93.31 72 PHE A CA 1
ATOM 555 C C . PHE A 1 72 ? 0.324 5.565 0.851 1.00 93.31 72 PHE A C 1
ATOM 557 O O . PHE A 1 72 ? 0.218 6.406 1.747 1.00 93.31 72 PHE A O 1
ATOM 564 N N . LEU A 1 73 ? 1.228 5.701 -0.126 1.00 91.94 73 LEU A N 1
ATOM 565 C CA . LEU A 1 73 ? 2.102 6.874 -0.244 1.00 91.94 73 LEU A CA 1
ATOM 566 C C . LEU A 1 73 ? 1.308 8.169 -0.452 1.00 91.94 73 LEU A C 1
ATOM 568 O O . LEU A 1 73 ? 1.626 9.186 0.158 1.00 91.94 73 LEU A O 1
ATOM 572 N N . GLN A 1 74 ? 0.261 8.145 -1.278 1.00 94.12 74 GLN A N 1
ATOM 573 C CA . GLN A 1 74 ? -0.616 9.304 -1.476 1.00 94.12 74 GLN A CA 1
ATOM 574 C C . GLN A 1 74 ? -1.344 9.686 -0.183 1.00 94.12 74 GLN A C 1
ATOM 576 O O . GLN A 1 74 ? -1.312 10.849 0.215 1.00 94.12 74 GLN A O 1
ATOM 581 N N . LEU A 1 75 ? -1.919 8.710 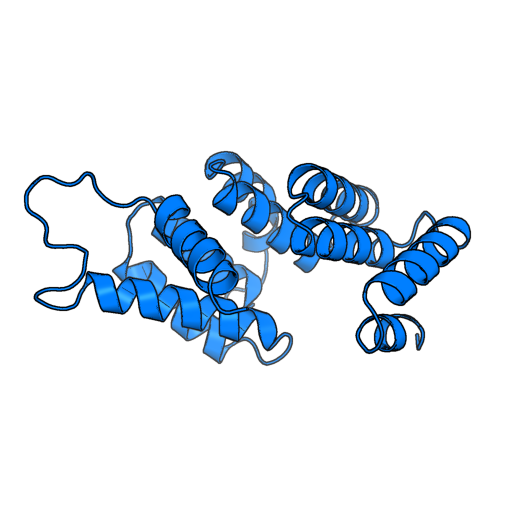0.526 1.00 92.38 75 LEU A N 1
ATOM 582 C CA . LEU A 1 75 ? -2.635 8.960 1.775 1.00 92.38 75 LEU A CA 1
ATOM 583 C C . LEU A 1 75 ? -1.719 9.576 2.838 1.00 92.38 75 LEU A C 1
ATOM 585 O O . LEU A 1 75 ? -2.085 10.567 3.471 1.00 92.38 75 LEU A O 1
ATOM 589 N N . THR A 1 76 ? -0.522 9.012 3.011 1.00 86.75 76 THR A N 1
ATOM 590 C CA . THR A 1 76 ? 0.491 9.533 3.942 1.00 86.75 76 THR A CA 1
ATOM 591 C C . THR A 1 76 ? 1.046 10.893 3.514 1.00 86.75 76 THR A C 1
ATOM 593 O O . THR A 1 76 ? 1.492 11.654 4.365 1.00 86.75 76 THR A O 1
ATOM 596 N N . SER A 1 77 ? 0.951 11.250 2.231 1.00 86.94 77 SER A N 1
ATOM 597 C CA . SER A 1 77 ? 1.353 12.566 1.710 1.00 86.94 77 SER A CA 1
ATOM 598 C C . SER A 1 77 ? 0.268 13.648 1.817 1.00 86.94 77 SER A C 1
ATOM 600 O O . SER A 1 77 ? 0.497 14.755 1.344 1.00 86.94 77 SER A O 1
ATOM 602 N N . GLY A 1 78 ? -0.895 13.372 2.422 1.00 89.44 78 GLY A N 1
ATOM 603 C CA . GLY A 1 78 ? -1.988 14.357 2.498 1.00 89.44 78 GLY A CA 1
ATOM 604 C C . GLY A 1 78 ? -2.964 14.321 1.330 1.00 89.44 78 GLY A C 1
ATOM 605 O O . GLY A 1 78 ? -3.794 15.217 1.226 1.00 89.44 78 GLY A O 1
ATOM 606 N N . GLU A 1 79 ? -2.910 13.286 0.489 1.00 92.25 79 GLU A N 1
ATOM 607 C CA . GLU A 1 79 ? -3.701 13.176 -0.741 1.00 92.25 79 GLU A CA 1
ATOM 608 C C . GLU A 1 79 ? -4.733 12.025 -0.656 1.00 92.25 79 GLU A C 1
ATOM 610 O O . GLU A 1 79 ? -4.636 11.042 -1.400 1.00 92.25 79 GLU A O 1
ATOM 615 N N . PRO A 1 80 ? -5.733 12.088 0.251 1.00 93.06 80 PRO A N 1
ATOM 616 C CA . PRO A 1 80 ? -6.669 10.985 0.483 1.00 93.06 80 PRO A CA 1
ATOM 617 C C . PRO A 1 80 ? -7.550 10.676 -0.735 1.00 93.06 80 PRO A C 1
ATOM 619 O O . PRO A 1 80 ? -7.843 9.511 -0.995 1.00 93.06 80 PRO A O 1
ATOM 622 N N . PHE A 1 81 ? -7.928 11.688 -1.524 1.00 94.25 81 PHE A N 1
ATOM 623 C CA . PHE A 1 81 ? -8.702 11.477 -2.752 1.00 94.25 81 PHE A CA 1
ATOM 624 C C . PHE A 1 81 ? -7.892 10.716 -3.806 1.00 94.25 81 PHE A C 1
ATOM 626 O O . PHE A 1 81 ? -8.378 9.734 -4.363 1.00 94.25 81 PHE A O 1
ATOM 633 N N . ALA A 1 82 ? -6.630 11.103 -4.017 1.00 95.44 82 ALA A N 1
ATOM 634 C CA . ALA A 1 82 ? -5.745 10.404 -4.945 1.00 95.44 82 ALA A CA 1
ATOM 635 C C . ALA A 1 82 ? -5.487 8.955 -4.495 1.00 95.44 82 ALA A C 1
ATOM 637 O O . ALA A 1 82 ? -5.456 8.048 -5.327 1.00 95.44 82 ALA A O 1
ATOM 638 N N . ALA A 1 83 ? -5.360 8.725 -3.183 1.00 96.25 83 ALA A N 1
ATOM 639 C CA . ALA A 1 83 ? -5.235 7.383 -2.623 1.00 96.25 83 ALA A CA 1
ATOM 640 C C . ALA A 1 83 ? -6.449 6.503 -2.957 1.00 96.25 83 ALA A C 1
ATOM 642 O O . ALA A 1 83 ? -6.287 5.382 -3.444 1.00 96.25 83 ALA A O 1
ATOM 643 N N . GLN A 1 84 ? -7.663 7.027 -2.755 1.00 96.12 84 GLN A N 1
ATOM 644 C CA . GLN A 1 84 ? -8.905 6.320 -3.072 1.00 96.12 84 GLN A CA 1
ATOM 645 C C . GLN A 1 84 ? -9.033 6.007 -4.568 1.00 96.12 84 GLN A C 1
ATOM 647 O O . GLN A 1 84 ? -9.426 4.893 -4.921 1.00 96.12 84 GLN A O 1
ATOM 652 N N . GLU A 1 85 ? -8.661 6.942 -5.447 1.00 96.75 85 GLU A N 1
ATOM 653 C CA . GLU A 1 85 ? -8.635 6.699 -6.894 1.00 96.75 85 GLU A CA 1
ATOM 654 C C . GLU A 1 85 ? -7.654 5.584 -7.263 1.00 96.75 85 GLU A C 1
ATOM 656 O O . GLU A 1 85 ? -8.026 4.634 -7.959 1.00 96.75 85 GLU A O 1
ATOM 661 N N . SER A 1 86 ? -6.420 5.647 -6.749 1.00 96.88 86 SER A N 1
ATOM 662 C CA . SER A 1 86 ? -5.408 4.612 -6.977 1.00 96.88 86 SER A CA 1
ATOM 663 C C . SER A 1 86 ? -5.898 3.240 -6.533 1.00 96.88 86 SE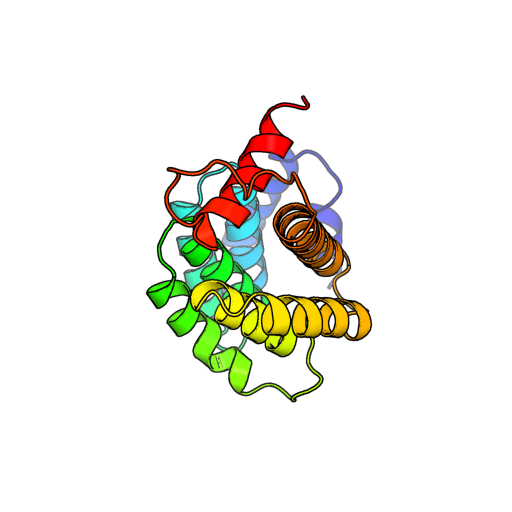R A C 1
ATOM 665 O O . SER A 1 86 ? -5.700 2.254 -7.243 1.00 96.88 86 SER A O 1
ATOM 667 N N . TRP A 1 87 ? -6.565 3.161 -5.384 1.00 97.94 87 TRP A N 1
ATOM 668 C CA . TRP A 1 87 ? -7.082 1.914 -4.838 1.00 97.94 87 TRP A CA 1
ATOM 669 C C . TRP A 1 87 ? -8.359 1.396 -5.503 1.00 97.94 87 TRP A C 1
ATOM 671 O O . TRP A 1 87 ? -8.677 0.224 -5.310 1.00 97.94 87 TRP A O 1
ATOM 681 N N . GLY A 1 88 ? -9.049 2.195 -6.323 1.00 97.19 88 GLY A N 1
ATOM 682 C CA . GLY A 1 88 ? -10.304 1.832 -6.995 1.00 97.19 88 GLY A CA 1
ATOM 683 C C . GLY A 1 88 ? -10.350 0.390 -7.541 1.00 97.19 88 GLY A C 1
ATOM 684 O O . GLY A 1 88 ? -11.254 -0.373 -7.195 1.00 97.19 88 GLY A O 1
ATOM 685 N N . PRO A 1 89 ? -9.352 -0.051 -8.330 1.00 97.69 89 PRO A N 1
ATOM 686 C CA . PRO A 1 89 ? -9.314 -1.418 -8.856 1.00 97.69 89 PRO A CA 1
ATOM 687 C C . PRO A 1 89 ? -9.226 -2.538 -7.801 1.00 97.69 89 PRO A C 1
ATOM 689 O O . PRO A 1 89 ? -9.634 -3.664 -8.081 1.00 97.69 89 PRO A O 1
ATOM 692 N N . LEU A 1 90 ? -8.729 -2.266 -6.588 1.00 97.50 90 LEU A N 1
ATOM 693 C CA . LEU A 1 90 ? -8.636 -3.263 -5.510 1.00 97.50 90 LEU A CA 1
ATOM 694 C C . LEU A 1 90 ? -10.015 -3.644 -4.947 1.00 97.50 90 LEU A C 1
ATOM 696 O O . LEU A 1 90 ? -10.190 -4.767 -4.475 1.00 97.50 90 LEU A O 1
ATOM 700 N N . PHE A 1 91 ? -11.032 -2.787 -5.091 1.00 96.88 91 PHE A N 1
ATOM 701 C CA . PHE A 1 91 ? -12.416 -3.132 -4.735 1.00 96.88 91 PHE A CA 1
ATOM 702 C C . PHE A 1 91 ? -13.041 -4.183 -5.669 1.00 96.88 91 PHE A C 1
ATOM 704 O O . PHE A 1 91 ? -14.077 -4.766 -5.339 1.00 96.88 91 PHE A O 1
ATOM 711 N N . GLY A 1 92 ? -12.411 -4.463 -6.817 1.00 96.31 92 GLY A N 1
ATOM 712 C CA . GLY A 1 92 ? -12.788 -5.559 -7.712 1.00 96.31 92 GLY A CA 1
ATOM 713 C C . GLY A 1 92 ? -12.317 -6.943 -7.247 1.00 96.31 92 GLY A C 1
ATOM 714 O O . GLY A 1 92 ? -12.776 -7.949 -7.786 1.00 96.31 92 GLY A O 1
ATOM 715 N N . LEU A 1 93 ? -11.423 -7.023 -6.254 1.00 96.25 93 LEU A N 1
ATOM 716 C CA . LEU A 1 93 ? -10.942 -8.296 -5.707 1.00 96.25 93 LEU A CA 1
ATOM 717 C C . LEU A 1 93 ? -12.036 -9.002 -4.893 1.00 96.25 93 LEU A C 1
ATOM 719 O O . LEU A 1 93 ? -13.047 -8.403 -4.515 1.00 96.25 93 LEU A O 1
ATOM 723 N N . SER A 1 94 ? -11.845 -10.292 -4.603 1.00 96.38 94 SER A N 1
ATOM 724 C CA . SER A 1 94 ? -12.792 -11.049 -3.778 1.00 96.38 94 SER A CA 1
ATOM 725 C C . SER A 1 94 ? -12.950 -10.407 -2.394 1.00 96.38 94 SER A C 1
ATOM 727 O O . SER A 1 94 ? -12.005 -9.842 -1.851 1.00 96.38 94 SER A O 1
ATOM 729 N N . LYS A 1 95 ? -14.142 -10.507 -1.795 1.00 93.50 95 LYS A N 1
ATOM 730 C CA . LYS A 1 95 ? -14.428 -9.914 -0.472 1.00 93.50 95 LYS A CA 1
ATOM 731 C C . LYS A 1 95 ? -13.536 -10.446 0.659 1.00 93.50 95 LYS A C 1
ATOM 733 O O . LYS A 1 95 ? -13.400 -9.783 1.671 1.00 93.50 95 LYS A O 1
ATOM 738 N N . GLY A 1 96 ? -12.948 -11.632 0.488 1.00 93.69 96 GLY A N 1
ATOM 739 C CA . GLY A 1 96 ? -11.981 -12.213 1.424 1.00 93.69 96 GLY A CA 1
ATOM 740 C C . GLY A 1 96 ? -10.520 -11.928 1.067 1.00 93.69 96 GLY A C 1
ATOM 741 O O . GLY A 1 96 ? -9.630 -12.524 1.660 1.00 93.69 96 GLY A O 1
ATOM 742 N N . ASN A 1 97 ? -10.243 -11.085 0.067 1.00 96.38 97 ASN A N 1
ATOM 743 C CA . ASN A 1 97 ? -8.879 -10.695 -0.260 1.00 96.38 97 ASN A CA 1
ATOM 744 C C . ASN A 1 97 ? -8.377 -9.651 0.747 1.00 96.38 97 ASN A C 1
ATOM 746 O O . ASN A 1 97 ? -8.997 -8.603 0.921 1.00 96.38 97 ASN A O 1
ATOM 750 N N . TYR A 1 98 ? -7.226 -9.913 1.363 1.00 95.56 98 TYR A N 1
ATOM 751 C CA . TYR A 1 98 ? -6.691 -9.056 2.417 1.00 95.56 98 TYR A CA 1
ATOM 752 C C . TYR A 1 98 ? -6.360 -7.628 1.956 1.00 95.56 98 TYR A C 1
ATOM 754 O O . TYR A 1 98 ? -6.578 -6.695 2.721 1.00 95.56 98 TYR A O 1
ATOM 762 N N . LEU A 1 99 ? -5.886 -7.418 0.716 1.00 95.81 99 LEU A N 1
ATOM 763 C CA . LEU A 1 99 ? -5.589 -6.068 0.208 1.00 95.81 99 LEU A CA 1
ATOM 764 C C . LEU A 1 99 ? -6.861 -5.242 0.069 1.00 95.81 99 LEU A C 1
ATOM 766 O O . LEU A 1 99 ? -6.866 -4.058 0.399 1.00 95.81 99 LEU A O 1
ATOM 770 N N . ARG A 1 100 ? -7.941 -5.867 -0.406 1.00 97.56 100 ARG A N 1
ATOM 771 C CA . ARG A 1 100 ? -9.246 -5.215 -0.486 1.00 97.56 100 ARG A CA 1
ATOM 772 C C . ARG A 1 100 ? -9.744 -4.828 0.901 1.00 97.56 100 ARG A C 1
ATOM 774 O O . ARG A 1 100 ? -10.107 -3.676 1.098 1.00 97.56 100 ARG A O 1
ATOM 781 N N . VAL A 1 101 ? -9.738 -5.774 1.839 1.00 97.81 101 VAL A N 1
ATOM 782 C CA . VAL A 1 101 ? -10.212 -5.548 3.213 1.00 97.81 101 VAL A CA 1
ATOM 783 C C . VAL A 1 101 ? -9.390 -4.457 3.905 1.00 97.81 101 VAL A C 1
ATOM 785 O O . VAL A 1 101 ? -9.953 -3.565 4.535 1.00 97.81 101 VAL A O 1
ATOM 788 N N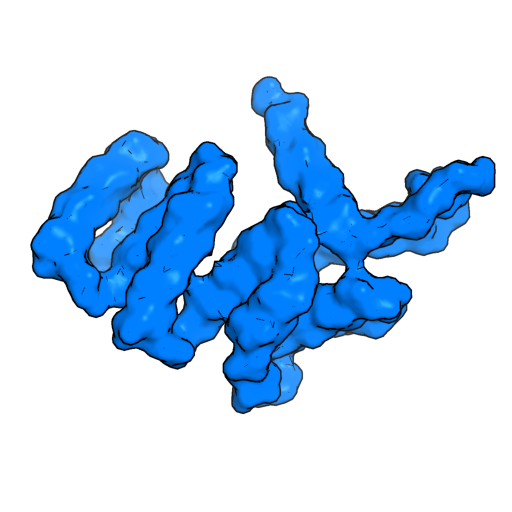 . PHE A 1 102 ? -8.069 -4.454 3.716 1.00 97.31 102 PHE A N 1
ATOM 789 C CA . PHE A 1 102 ? -7.205 -3.418 4.274 1.00 97.31 102 PHE A CA 1
ATOM 790 C C . PHE A 1 102 ? -7.532 -2.031 3.695 1.00 97.31 102 PHE A C 1
ATOM 792 O O . PHE A 1 102 ? -7.735 -1.072 4.436 1.00 97.31 102 PHE A O 1
ATOM 799 N N . VAL A 1 103 ? -7.652 -1.911 2.373 1.00 97.38 103 VAL A N 1
ATOM 800 C CA . VAL A 1 103 ? -8.023 -0.645 1.722 1.00 97.38 103 VAL A CA 1
ATOM 801 C C . VAL A 1 103 ? -9.419 -0.170 2.128 1.00 97.38 103 VAL A C 1
ATOM 803 O O . VAL A 1 103 ? -9.617 1.034 2.291 1.00 97.38 103 VAL A O 1
ATOM 806 N N . GLU A 1 104 ? -10.381 -1.081 2.304 1.00 97.88 104 GLU A N 1
ATOM 807 C CA . GLU A 1 104 ? -11.701 -0.752 2.851 1.00 97.88 104 GLU A CA 1
ATOM 808 C C . GLU A 1 104 ? -11.545 -0.114 4.242 1.00 97.88 104 GLU A C 1
ATOM 810 O O . GLU A 1 104 ? -12.056 0.986 4.457 1.00 97.88 104 GLU A O 1
ATOM 815 N N . GLY A 1 105 ? -10.739 -0.711 5.129 1.00 97.06 105 GLY A N 1
ATOM 816 C CA . GLY A 1 105 ? -10.417 -0.143 6.444 1.00 97.06 105 GLY A CA 1
ATOM 817 C C . GLY A 1 105 ? -9.774 1.248 6.368 1.00 97.06 105 GLY A C 1
ATOM 818 O O . GLY A 1 105 ? -10.222 2.174 7.042 1.00 97.06 105 GLY A O 1
ATOM 819 N N . LEU A 1 106 ? -8.788 1.447 5.487 1.00 96.44 106 LEU A N 1
ATOM 820 C CA . LEU A 1 106 ? -8.164 2.763 5.272 1.00 96.44 106 LEU A CA 1
ATOM 821 C C . LEU A 1 106 ? -9.167 3.801 4.740 1.00 96.44 106 LEU A C 1
ATOM 823 O O . LEU A 1 106 ? -9.107 4.971 5.114 1.00 96.44 106 LEU A O 1
ATOM 827 N N . CYS A 1 107 ? -10.118 3.396 3.895 1.00 96.19 107 CYS A N 1
ATOM 828 C CA . CYS A 1 107 ? -11.166 4.293 3.410 1.00 96.19 107 CYS A CA 1
ATOM 829 C C . CYS A 1 107 ? -12.171 4.672 4.500 1.00 96.19 107 CYS A C 1
ATOM 831 O O . CYS A 1 107 ? -12.648 5.804 4.488 1.00 96.19 107 CYS A O 1
ATOM 833 N N . HIS A 1 108 ? -12.481 3.762 5.425 1.00 96.50 108 HIS A N 1
ATOM 834 C CA . HIS A 1 108 ? -13.262 4.082 6.620 1.00 96.50 108 HIS A CA 1
ATOM 835 C C . HIS A 1 108 ? -12.520 5.091 7.506 1.00 96.50 108 HIS A C 1
ATOM 837 O O . HIS A 1 108 ? -13.111 6.087 7.913 1.00 96.50 108 HIS A O 1
ATOM 843 N N . MET A 1 109 ? -11.200 4.945 7.686 1.00 93.31 109 MET A N 1
ATOM 844 C CA . MET A 1 109 ? -10.406 5.956 8.400 1.00 93.31 109 MET A CA 1
ATOM 845 C C . MET A 1 109 ? -10.479 7.336 7.737 1.00 93.31 109 MET A C 1
ATOM 847 O O . MET A 1 109 ? -10.636 8.332 8.432 1.00 93.31 109 MET A O 1
ATOM 851 N N . ILE A 1 110 ? -10.389 7.416 6.404 1.00 92.56 110 ILE A N 1
ATOM 852 C 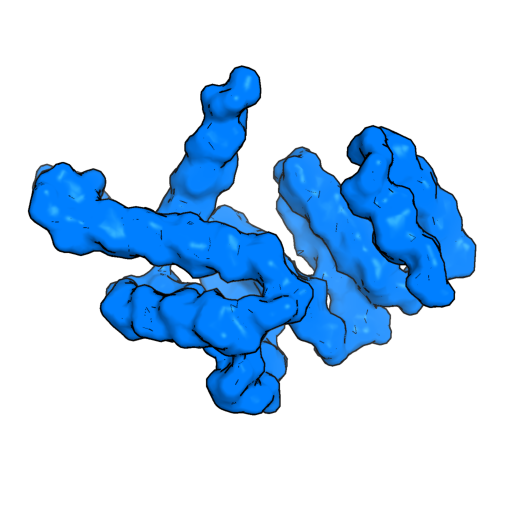CA . ILE A 1 110 ? -10.512 8.691 5.665 1.00 92.56 110 ILE A CA 1
ATOM 853 C C . ILE A 1 110 ? -11.863 9.380 5.935 1.00 92.56 110 ILE A C 1
ATOM 855 O O . ILE A 1 110 ? -11.947 10.603 5.848 1.00 92.56 110 ILE A O 1
ATOM 859 N N . ARG A 1 111 ? -12.912 8.612 6.254 1.00 93.50 111 ARG A N 1
ATOM 860 C CA . ARG A 1 111 ? -14.261 9.106 6.576 1.00 93.50 111 ARG A CA 1
ATOM 861 C C . ARG A 1 111 ? -14.507 9.280 8.079 1.00 93.50 111 ARG A C 1
ATOM 863 O O . ARG A 1 111 ? -15.644 9.522 8.464 1.00 93.50 111 ARG A O 1
ATOM 870 N N . ASP A 1 112 ? -13.471 9.143 8.908 1.00 90.69 112 ASP A N 1
ATOM 871 C CA . ASP A 1 112 ? -13.547 9.139 10.375 1.00 90.69 112 ASP A CA 1
ATOM 872 C C . ASP A 1 112 ? -14.450 8.023 10.960 1.00 90.69 112 ASP A C 1
ATOM 874 O O . ASP A 1 112 ? -14.884 8.080 12.112 1.00 90.69 112 ASP A O 1
ATOM 878 N N . GLU A 1 113 ? -14.696 6.961 10.188 1.00 93.50 113 GLU A N 1
ATOM 879 C CA . GLU A 1 113 ? -15.463 5.763 10.565 1.00 93.50 113 GLU A CA 1
ATOM 880 C C . GLU A 1 113 ? -14.531 4.759 11.274 1.00 93.50 113 GLU A C 1
ATOM 882 O O . GLU A 1 113 ? -14.202 3.681 10.772 1.00 93.50 113 GLU A O 1
ATOM 887 N N . PHE A 1 114 ? -13.996 5.165 12.429 1.00 91.69 114 PHE A N 1
ATOM 888 C CA . PHE A 1 114 ? -12.908 4.447 13.105 1.00 91.69 114 PHE A CA 1
ATOM 889 C C . PHE A 1 114 ? -13.310 3.066 13.639 1.00 91.69 114 PHE A C 1
ATOM 891 O O . PHE A 1 114 ? -12.488 2.151 13.631 1.00 91.69 114 PHE A O 1
ATOM 898 N N . SER A 1 115 ? -14.562 2.882 14.065 1.00 92.88 115 SER A N 1
ATOM 899 C CA . SER A 1 115 ? -15.050 1.587 14.554 1.00 92.88 115 SER A CA 1
ATOM 900 C C . SER A 1 115 ? -15.086 0.540 13.437 1.00 92.88 115 SER A C 1
ATOM 902 O O . SER A 1 115 ? -14.627 -0.588 13.615 1.00 92.88 115 SER A O 1
ATOM 904 N N . GLU A 1 116 ? -15.577 0.926 12.262 1.00 96.06 116 GLU A N 1
ATOM 905 C CA . GLU A 1 116 ? -15.594 0.104 11.055 1.00 96.06 116 GLU A CA 1
ATOM 906 C C . GLU A 1 116 ? -14.172 -0.186 10.564 1.00 96.06 116 GLU A C 1
ATOM 908 O O . GLU A 1 116 ? -13.863 -1.323 10.198 1.00 96.06 116 GLU A O 1
ATOM 913 N N . ALA A 1 117 ? -13.289 0.819 10.609 1.00 96.31 117 ALA A N 1
ATOM 914 C CA . ALA A 1 117 ? -11.883 0.651 10.266 1.00 96.31 117 ALA A CA 1
ATOM 915 C C . ALA A 1 117 ? -11.203 -0.411 11.144 1.00 96.31 117 ALA A C 1
ATOM 917 O O . ALA A 1 117 ? -10.550 -1.301 10.604 1.00 96.31 117 ALA A O 1
ATOM 918 N N . THR A 1 118 ? -11.396 -0.370 12.467 1.00 96.06 118 THR A N 1
ATOM 919 C CA . THR A 1 118 ? -10.840 -1.360 13.407 1.00 96.06 118 THR A CA 1
ATOM 920 C C . THR A 1 118 ? -11.246 -2.782 13.029 1.00 96.06 118 THR A C 1
ATOM 922 O O . THR A 1 118 ? -10.384 -3.641 12.842 1.00 96.06 118 THR A O 1
ATOM 925 N N . VAL A 1 119 ? -12.544 -3.019 12.816 1.00 97.56 119 VAL A N 1
ATOM 926 C CA . VAL A 1 119 ? -13.066 -4.346 12.449 1.00 97.56 119 VAL A CA 1
ATOM 927 C C . VAL A 1 119 ? -12.441 -4.855 11.147 1.00 97.56 119 VAL A C 1
ATOM 929 O O . VAL A 1 119 ? -12.069 -6.026 11.046 1.00 97.56 119 VAL A O 1
ATOM 932 N N . LEU A 1 120 ? -12.309 -3.992 10.139 1.00 98.00 120 LEU A N 1
ATOM 933 C CA . LEU A 1 120 ? -11.726 -4.372 8.853 1.00 98.00 120 LEU A CA 1
ATOM 934 C C . LEU A 1 120 ? -10.218 -4.621 8.947 1.00 98.00 120 LEU A C 1
ATOM 936 O O . LEU A 1 120 ? -9.725 -5.555 8.322 1.00 98.00 120 LEU A O 1
ATOM 940 N N . LEU A 1 121 ? -9.480 -3.849 9.742 1.00 97.12 121 LEU A N 1
ATOM 941 C CA . LEU A 1 121 ? -8.045 -4.069 9.948 1.00 97.12 121 LEU A CA 1
ATOM 942 C C . LEU A 1 121 ? -7.776 -5.400 10.667 1.00 97.12 121 LEU A C 1
ATOM 944 O O . LEU A 1 121 ? -6.895 -6.151 10.248 1.00 97.12 121 LEU A O 1
ATOM 948 N N . GLU A 1 122 ? -8.574 -5.747 11.681 1.00 97.44 122 GLU A N 1
ATOM 949 C CA . GLU A 1 122 ? -8.506 -7.055 12.350 1.00 97.44 122 GLU A CA 1
ATOM 950 C C . GLU A 1 122 ? -8.794 -8.210 11.379 1.00 97.44 122 GLU A C 1
ATOM 952 O O . GLU A 1 122 ? -8.060 -9.202 11.336 1.00 97.44 122 GLU A O 1
ATOM 957 N N . GLN A 1 123 ? -9.830 -8.067 10.545 1.00 97.62 123 GLN A N 1
ATOM 958 C CA . GLN A 1 123 ? -10.140 -9.040 9.495 1.00 97.62 123 GLN A CA 1
ATOM 959 C C . GLN A 1 123 ? -9.011 -9.149 8.464 1.00 97.62 123 GLN A C 1
ATOM 961 O O . GLN A 1 123 ? -8.663 -10.254 8.050 1.00 97.62 123 GLN A O 1
ATOM 966 N N . GLY A 1 124 ? -8.417 -8.024 8.064 1.00 95.88 124 GLY A N 1
ATOM 967 C CA . GLY A 1 124 ? -7.293 -7.978 7.133 1.00 95.88 124 GLY A CA 1
ATOM 968 C C . GLY A 1 124 ? -6.091 -8.771 7.642 1.00 95.88 124 GLY A C 1
ATOM 969 O O . GLY A 1 124 ? -5.538 -9.578 6.894 1.00 95.88 124 GLY A O 1
ATOM 970 N N . ILE A 1 125 ? -5.742 -8.615 8.925 1.00 96.25 125 ILE A N 1
ATOM 971 C CA . ILE A 1 125 ? -4.680 -9.393 9.584 1.00 96.25 125 ILE A CA 1
ATOM 972 C C . ILE A 1 125 ? -5.013 -10.889 9.568 1.00 96.25 125 ILE A C 1
ATOM 974 O O . ILE A 1 125 ? -4.157 -11.702 9.222 1.00 96.25 125 ILE A O 1
ATOM 978 N N . ALA A 1 126 ? -6.253 -11.260 9.902 1.00 96.69 126 ALA A N 1
ATOM 979 C CA . ALA A 1 126 ? -6.681 -12.658 9.921 1.00 96.69 126 ALA A CA 1
ATOM 980 C C . ALA A 1 126 ? -6.674 -13.313 8.525 1.00 96.69 126 ALA A C 1
ATOM 982 O O . ALA A 1 126 ? -6.429 -14.514 8.409 1.00 96.69 126 ALA A O 1
ATOM 983 N N . LEU A 1 127 ? -6.943 -12.539 7.468 1.00 95.56 127 LEU A N 1
ATOM 984 C CA . LEU A 1 127 ? -6.975 -13.011 6.080 1.00 95.56 127 LEU A CA 1
ATOM 985 C C . LEU A 1 127 ? -5.589 -13.061 5.422 1.00 95.56 127 LEU A C 1
ATOM 987 O O . LEU A 1 127 ? -5.382 -13.844 4.494 1.00 95.56 127 LEU A O 1
ATOM 991 N N . ASN A 1 128 ? -4.644 -12.224 5.853 1.00 93.25 128 ASN A N 1
ATOM 992 C CA . ASN A 1 128 ? -3.330 -12.128 5.228 1.00 93.25 128 ASN A CA 1
ATOM 993 C C . ASN A 1 128 ? -2.318 -13.095 5.856 1.00 93.25 128 ASN A C 1
ATOM 995 O O . ASN A 1 128 ? -1.684 -12.799 6.871 1.00 93.25 128 ASN A O 1
ATOM 999 N N . SER A 1 129 ? -2.089 -14.218 5.180 1.00 89.88 129 SER A N 1
ATOM 1000 C CA . SER A 1 129 ? -0.970 -15.128 5.461 1.00 89.88 129 SER A CA 1
ATOM 1001 C C . SER A 1 129 ? 0.218 -14.946 4.509 1.00 89.88 129 SER A C 1
ATOM 1003 O O . SER A 1 129 ? 1.193 -15.687 4.601 1.00 89.88 129 SER A O 1
ATOM 1005 N N . GLU A 1 130 ? 0.130 -14.015 3.555 1.00 86.75 130 GLU A N 1
ATOM 1006 C CA . GLU A 1 130 ? 1.070 -13.909 2.434 1.00 86.75 130 GLU A CA 1
ATOM 1007 C C . GLU A 1 130 ? 2.161 -12.867 2.683 1.00 86.75 130 GLU A C 1
ATOM 1009 O O . GLU A 1 130 ? 3.344 -13.136 2.473 1.00 86.75 130 GLU A O 1
ATOM 1014 N N . ILE A 1 131 ? 1.777 -11.672 3.140 1.00 83.62 131 ILE A N 1
ATOM 1015 C CA . ILE A 1 131 ? 2.686 -10.532 3.280 1.00 83.62 131 ILE A CA 1
ATOM 1016 C C . ILE A 1 131 ? 2.657 -10.035 4.724 1.00 83.62 131 ILE A C 1
ATOM 1018 O O . ILE A 1 131 ? 1.997 -9.051 5.047 1.00 83.62 131 ILE A O 1
ATOM 1022 N N . LEU A 1 132 ? 3.402 -10.704 5.605 1.00 82.81 132 LEU A N 1
ATOM 1023 C CA . LEU A 1 132 ? 3.445 -10.384 7.040 1.00 82.81 132 LEU A CA 1
ATOM 1024 C C . LEU A 1 132 ? 3.818 -8.926 7.374 1.00 82.81 132 LEU A C 1
ATOM 1026 O O . LEU A 1 132 ? 3.266 -8.398 8.339 1.00 82.81 132 LEU A O 1
ATOM 1030 N N . PRO A 1 133 ? 4.684 -8.226 6.611 1.00 82.56 133 PRO A N 1
ATOM 1031 C CA . PRO A 1 133 ? 4.916 -6.802 6.844 1.00 82.56 133 PRO A CA 1
ATOM 1032 C C . PRO A 1 133 ? 3.642 -5.944 6.804 1.00 82.56 133 PRO A C 1
ATOM 1034 O O . PRO A 1 133 ? 3.522 -5.030 7.612 1.00 82.56 133 PRO A O 1
ATOM 1037 N N . LEU A 1 134 ? 2.661 -6.276 5.954 1.00 85.06 134 LEU A N 1
ATOM 1038 C CA . LEU A 1 134 ? 1.379 -5.559 5.913 1.00 85.06 134 LEU A CA 1
ATOM 1039 C C . LEU A 1 134 ? 0.546 -5.800 7.180 1.00 85.06 134 LEU A C 1
ATOM 1041 O O . LEU A 1 134 ? -0.176 -4.902 7.601 1.00 85.06 134 LEU A O 1
ATOM 1045 N N . ASN A 1 135 ? 0.668 -6.968 7.823 1.00 90.19 135 ASN A N 1
ATOM 1046 C CA . ASN A 1 135 ? 0.008 -7.214 9.112 1.00 90.19 135 ASN A CA 1
ATOM 1047 C C . ASN A 1 135 ? 0.568 -6.295 10.183 1.00 90.19 135 ASN A C 1
ATOM 1049 O O . ASN A 1 135 ? -0.198 -5.696 10.926 1.00 90.19 135 ASN A O 1
ATOM 1053 N N . ARG A 1 136 ? 1.889 -6.105 10.199 1.00 86.75 136 ARG A N 1
ATOM 1054 C CA . ARG A 1 136 ? 2.526 -5.162 11.116 1.00 86.75 136 ARG A CA 1
ATOM 1055 C C . ARG A 1 136 ? 2.038 -3.731 10.896 1.00 86.75 136 ARG A C 1
ATOM 1057 O O . ARG A 1 136 ? 1.839 -3.011 11.868 1.00 86.75 136 ARG A O 1
ATOM 1064 N N . ASP A 1 137 ? 1.855 -3.314 9.646 1.00 87.62 137 ASP A N 1
ATOM 1065 C CA . ASP A 1 137 ? 1.312 -1.987 9.343 1.00 87.62 137 ASP A CA 1
ATOM 1066 C C . ASP A 1 137 ? -0.142 -1.855 9.839 1.00 87.62 137 ASP A C 1
ATOM 1068 O O . ASP A 1 137 ? -0.485 -0.856 10.467 1.00 87.62 137 ASP A O 1
ATOM 1072 N N . MET A 1 138 ? -0.979 -2.884 9.654 1.00 93.00 138 MET A N 1
ATOM 1073 C CA . MET A 1 138 ? -2.347 -2.920 10.198 1.00 93.00 138 MET A CA 1
ATOM 1074 C C . MET A 1 138 ? -2.374 -2.902 11.735 1.00 93.00 138 MET A C 1
ATOM 1076 O O . MET A 1 138 ? -3.124 -2.128 12.323 1.00 93.00 138 MET A O 1
ATOM 1080 N N . GLU A 1 139 ? -1.536 -3.704 12.394 1.00 93.44 139 GLU A N 1
ATOM 1081 C CA . GLU A 1 139 ? -1.397 -3.753 13.860 1.00 93.44 139 GLU A CA 1
ATOM 1082 C C . GLU A 1 139 ? -0.995 -2.398 14.437 1.00 93.44 139 GLU A C 1
ATOM 1084 O O . GLU A 1 139 ? -1.500 -1.958 15.470 1.00 93.44 139 GLU A O 1
ATOM 1089 N N . LEU A 1 140 ? -0.076 -1.724 13.753 1.00 88.06 140 LEU A N 1
ATOM 1090 C CA . LEU A 1 140 ? 0.355 -0.393 14.111 1.00 88.06 140 LEU A CA 1
ATOM 1091 C C . LEU A 1 140 ? -0.813 0.600 14.019 1.00 88.06 140 LEU A C 1
ATOM 1093 O O . LEU A 1 140 ? -1.009 1.381 14.948 1.00 88.06 140 LEU A O 1
ATOM 1097 N N . ILE A 1 141 ? -1.600 0.575 12.946 1.00 91.38 141 ILE A N 1
ATOM 1098 C CA . ILE A 1 141 ? -2.774 1.448 12.809 1.00 91.38 141 ILE A CA 1
ATOM 1099 C C . ILE A 1 141 ? -3.803 1.157 13.912 1.00 91.38 141 ILE A C 1
ATOM 1101 O O . ILE A 1 141 ? -4.296 2.086 14.549 1.00 91.38 141 ILE A O 1
ATOM 1105 N N . LEU A 1 142 ? -4.071 -0.121 14.194 1.00 92.69 142 LEU A N 1
ATOM 1106 C CA . LEU A 1 142 ? -4.966 -0.546 15.274 1.00 92.69 142 LEU A CA 1
ATOM 1107 C C . LEU A 1 142 ? -4.521 -0.024 16.642 1.00 92.69 142 LEU A C 1
ATOM 1109 O O . LEU A 1 142 ? -5.349 0.433 17.425 1.00 92.69 142 LEU A O 1
ATOM 1113 N N . ALA A 1 143 ? -3.219 -0.049 16.935 1.00 89.75 143 ALA A N 1
ATOM 1114 C CA . ALA A 1 143 ? -2.698 0.470 18.197 1.00 89.75 143 ALA A CA 1
ATOM 1115 C C . ALA A 1 143 ? -3.004 1.968 18.389 1.00 89.75 143 ALA A C 1
ATOM 1117 O O . ALA A 1 143 ? -3.312 2.383 19.505 1.00 89.75 143 ALA A O 1
ATOM 1118 N N . GLU A 1 144 ? -2.958 2.762 17.317 1.00 85.25 144 GLU A N 1
ATOM 1119 C CA . GLU A 1 144 ? -3.309 4.187 17.359 1.00 85.25 144 GLU A CA 1
ATOM 1120 C C . GLU A 1 144 ? -4.821 4.390 17.550 1.00 85.25 144 GLU A C 1
ATOM 1122 O O . GLU A 1 144 ? -5.237 5.209 18.369 1.00 85.25 144 GLU A O 1
ATOM 1127 N N . LEU A 1 145 ? -5.652 3.618 16.839 1.00 88.69 145 LEU A N 1
ATOM 1128 C CA . LEU A 1 145 ? -7.110 3.658 17.005 1.00 88.69 145 LEU A CA 1
ATOM 1129 C C . LEU A 1 145 ? -7.512 3.311 18.449 1.00 88.69 145 LEU A C 1
ATOM 1131 O O . LEU A 1 145 ? -8.323 4.006 19.055 1.00 88.69 145 LEU A O 1
ATOM 1135 N N . HIS A 1 146 ? -6.872 2.308 19.050 1.00 87.62 146 HIS A N 1
ATOM 1136 C CA . HIS A 1 146 ? -7.107 1.943 20.447 1.00 87.62 146 HIS A CA 1
ATOM 1137 C C . HIS A 1 146 ? -6.572 2.974 21.459 1.00 87.62 146 HIS A C 1
ATOM 1139 O O . HIS A 1 146 ? -7.153 3.119 22.535 1.00 87.62 146 HIS A O 1
ATOM 1145 N N . ASP A 1 147 ? -5.471 3.686 21.169 1.00 83.12 147 ASP A N 1
ATOM 1146 C CA . ASP A 1 147 ? -5.003 4.798 22.021 1.00 83.12 147 ASP A CA 1
ATOM 1147 C C . ASP A 1 147 ? -6.016 5.942 22.038 1.00 83.12 147 ASP A C 1
ATOM 1149 O O . ASP A 1 147 ? -6.282 6.501 23.102 1.00 83.12 147 ASP A O 1
ATOM 1153 N N . ARG A 1 148 ? -6.617 6.238 20.880 1.00 80.19 148 ARG A N 1
ATOM 1154 C CA . ARG A 1 148 ? -7.645 7.269 20.728 1.00 80.19 148 ARG A CA 1
ATOM 1155 C C . ARG A 1 148 ? -8.893 6.978 21.563 1.00 80.19 148 ARG A C 1
ATOM 1157 O O . ARG A 1 148 ? -9.396 7.891 22.209 1.00 80.19 148 ARG A O 1
ATOM 1164 N N . ASP A 1 149 ? -9.368 5.735 21.556 1.00 78.44 149 ASP A N 1
ATOM 1165 C CA . ASP A 1 149 ? -10.613 5.342 22.235 1.00 78.44 149 ASP A CA 1
ATOM 1166 C C . ASP A 1 149 ? -10.440 5.115 23.749 1.00 78.44 149 ASP A C 1
ATOM 1168 O O . ASP A 1 149 ? -11.415 4.928 24.484 1.00 78.44 149 ASP A O 1
ATOM 1172 N N . ARG A 1 150 ? -9.198 5.121 24.251 1.00 77.19 150 ARG A N 1
ATOM 1173 C CA . ARG A 1 150 ? -8.917 4.949 25.678 1.00 77.19 150 ARG A CA 1
ATOM 1174 C C . ARG A 1 150 ? -9.280 6.221 26.464 1.00 77.19 150 ARG A C 1
ATOM 1176 O O . ARG A 1 150 ? -8.827 7.303 26.096 1.00 77.19 150 ARG A O 1
ATOM 1183 N N . PRO A 1 151 ? -9.975 6.102 27.614 1.00 61.44 151 PRO A N 1
ATOM 1184 C CA . PRO A 1 151 ? -10.185 7.228 28.525 1.00 61.44 151 PRO A CA 1
ATOM 1185 C C . PRO A 1 151 ? -8.846 7.857 28.944 1.00 61.44 151 PRO A C 1
ATOM 1187 O O . PRO A 1 151 ? -7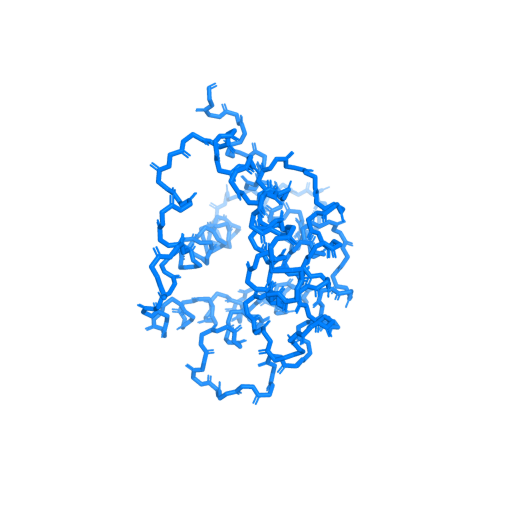.974 7.153 29.465 1.00 61.44 151 PRO A O 1
ATOM 1190 N N . GLY A 1 152 ? -8.661 9.160 28.710 1.00 62.81 152 GLY A N 1
ATOM 1191 C CA . GLY A 1 152 ? -7.395 9.867 28.942 1.00 62.81 152 GLY A CA 1
ATOM 1192 C C . GLY A 1 152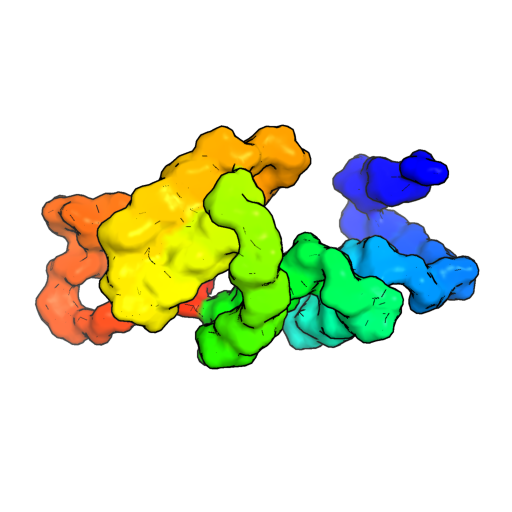 ? -6.303 9.635 27.885 1.00 62.81 152 GLY A C 1
ATOM 1193 O O . GLY A 1 152 ? -5.137 9.944 28.140 1.00 62.81 152 GLY A O 1
ATOM 1194 N N . GLY A 1 153 ? -6.646 9.064 26.727 1.00 57.56 153 GLY A N 1
ATOM 1195 C CA . GLY A 1 153 ? -5.777 8.984 25.554 1.00 57.56 153 GLY A CA 1
ATOM 1196 C C . GLY A 1 153 ? -5.496 10.358 24.939 1.00 57.56 153 GLY A C 1
ATOM 1197 O O . GLY A 1 153 ? -6.070 11.379 25.327 1.00 57.56 153 GLY A O 1
ATOM 1198 N N . THR A 1 154 ? -4.617 10.406 23.935 1.00 57.34 154 THR A N 1
ATOM 1199 C CA . THR A 1 154 ? -4.233 11.671 23.275 1.00 57.34 154 THR A CA 1
ATOM 1200 C C . THR A 1 154 ? -5.393 12.392 22.560 1.00 57.34 154 THR A C 1
ATOM 1202 O O . THR A 1 154 ? -5.220 13.525 22.114 1.00 57.34 154 THR A O 1
ATOM 1205 N N . GLY A 1 155 ? -6.579 11.772 22.490 1.00 52.03 155 GLY A N 1
ATOM 1206 C CA . GLY A 1 155 ? -7.811 12.325 21.922 1.00 52.03 155 GLY A CA 1
ATOM 1207 C C . GLY A 1 155 ? -8.617 13.268 22.830 1.00 52.03 155 GLY A C 1
ATOM 1208 O O . GLY A 1 155 ? -9.547 13.900 22.338 1.00 52.03 155 GLY A O 1
ATOM 1209 N N . GLU A 1 156 ? -8.275 13.416 24.118 1.00 43.75 156 GLU A N 1
ATOM 1210 C CA . GLU A 1 156 ? -9.042 14.230 25.086 1.00 43.75 156 GLU A CA 1
ATOM 1211 C C . GLU A 1 156 ? -8.301 15.494 25.568 1.00 43.75 156 GLU A C 1
ATOM 1213 O O . GLU A 1 156 ? -8.326 15.853 26.746 1.00 43.75 156 GLU A O 1
ATOM 1218 N N . ALA A 1 157 ? -7.663 16.238 24.661 1.00 42.50 157 ALA A N 1
ATOM 1219 C CA . ALA A 1 157 ? -7.344 17.642 24.921 1.00 42.50 157 ALA A CA 1
ATOM 1220 C C . ALA A 1 157 ? -8.478 18.517 24.367 1.00 42.50 157 ALA A C 1
ATOM 1222 O O . ALA A 1 157 ? -8.517 18.817 23.173 1.00 42.50 157 ALA A O 1
ATOM 1223 N N . ALA A 1 158 ? -9.410 18.918 25.237 1.00 39.47 158 ALA A N 1
ATOM 1224 C CA . ALA A 1 158 ? -10.477 19.866 24.919 1.00 39.47 158 ALA A CA 1
ATOM 1225 C C . ALA A 1 158 ? -9.889 21.135 24.266 1.00 39.47 158 ALA A C 1
ATOM 1227 O O . ALA A 1 158 ? -9.293 21.970 24.945 1.00 39.47 158 ALA A O 1
ATOM 1228 N N . GLY A 1 159 ? -10.022 21.246 22.938 1.00 44.81 159 GLY A N 1
ATOM 1229 C CA . GLY A 1 159 ? -9.512 22.365 22.137 1.00 44.81 159 GLY A CA 1
ATOM 1230 C C . GLY A 1 159 ? -8.574 22.007 20.975 1.00 44.81 159 GLY A C 1
ATOM 1231 O O . GLY A 1 159 ? -8.132 22.926 20.291 1.00 44.81 159 GLY A O 1
ATOM 1232 N N . GLN A 1 160 ? -8.258 20.729 20.726 1.00 44.00 160 GLN A N 1
ATOM 1233 C CA . GLN A 1 160 ? -7.473 20.310 19.551 1.00 44.00 160 GLN A CA 1
ATOM 1234 C C . GLN A 1 160 ? -8.378 19.814 18.413 1.00 44.00 160 GLN A C 1
ATOM 1236 O O . GLN A 1 160 ? -9.357 19.110 18.655 1.00 44.00 160 GLN A O 1
ATOM 1241 N N . GLU A 1 161 ? -8.064 20.211 17.174 1.00 48.16 161 GLU A N 1
ATOM 1242 C CA . GLU A 1 161 ? -8.776 19.764 15.968 1.00 48.16 161 GLU A CA 1
ATOM 1243 C C . GLU A 1 161 ? -8.765 18.229 15.840 1.00 48.16 161 GLU A C 1
ATOM 1245 O O . GLU A 1 161 ? -7.788 17.591 16.248 1.00 48.16 161 GLU A O 1
ATOM 1250 N N . PRO A 1 162 ? -9.826 17.619 15.272 1.00 54.00 162 PRO A N 1
ATOM 1251 C CA . PRO A 1 162 ? -9.871 16.178 15.061 1.00 54.00 162 PRO A CA 1
ATOM 1252 C C . PRO A 1 162 ? -8.660 15.724 14.236 1.00 54.00 162 PRO A C 1
ATOM 1254 O O . PRO A 1 162 ? -8.435 16.189 13.119 1.00 54.00 162 PRO A O 1
ATOM 1257 N N . VAL A 1 163 ? -7.869 14.808 14.802 1.00 63.44 163 VAL A N 1
ATOM 1258 C CA . VAL A 1 163 ? -6.702 14.232 14.124 1.00 63.44 163 VAL A CA 1
ATOM 1259 C C . VAL A 1 163 ? -7.197 13.404 12.937 1.00 63.44 163 VAL A C 1
ATOM 1261 O O . VAL A 1 163 ? -7.835 12.372 13.133 1.00 63.44 163 VAL A O 1
ATOM 1264 N N . SER A 1 164 ? -6.913 13.874 11.721 1.00 72.62 164 SER A N 1
ATOM 1265 C CA . SER A 1 164 ? -7.255 13.194 10.464 1.00 72.62 164 SER A CA 1
ATOM 1266 C C . SER A 1 164 ? -6.479 11.878 10.308 1.00 72.62 164 SER A C 1
ATOM 1268 O O . SER A 1 164 ? -5.332 11.779 10.752 1.00 72.62 164 SER A O 1
ATOM 1270 N N . ALA A 1 165 ? -7.045 10.897 9.596 1.00 71.88 165 ALA A N 1
ATOM 1271 C CA . ALA A 1 165 ? -6.386 9.629 9.259 1.00 71.88 165 ALA A CA 1
ATOM 1272 C C . ALA A 1 165 ? -4.955 9.793 8.715 1.00 71.88 165 ALA A C 1
ATOM 1274 O O . ALA A 1 165 ? -4.054 9.039 9.087 1.00 71.88 165 ALA A O 1
ATOM 1275 N N . THR A 1 166 ? -4.702 10.815 7.890 1.00 73.81 166 THR A N 1
ATOM 1276 C CA . THR A 1 166 ? -3.346 11.100 7.400 1.00 73.81 166 THR A CA 1
ATOM 1277 C C . THR A 1 166 ? -2.392 11.483 8.532 1.00 73.81 166 THR A C 1
ATOM 1279 O O . THR A 1 166 ? -1.256 11.014 8.571 1.00 73.81 166 THR A O 1
ATOM 1282 N N . GLN A 1 167 ? -2.838 12.312 9.478 1.00 71.75 167 GLN A N 1
ATOM 1283 C CA . GLN A 1 167 ? -2.015 12.731 10.613 1.00 71.75 167 GLN A CA 1
ATOM 1284 C C . GLN A 1 167 ? -1.707 11.553 11.548 1.00 71.75 167 GLN A C 1
ATOM 1286 O O . GLN A 1 167 ? -0.591 11.465 12.061 1.00 71.75 167 GLN A O 1
ATOM 1291 N N . MET A 1 168 ? -2.655 10.624 11.716 1.00 74.50 168 MET A N 1
ATOM 1292 C CA . MET A 1 168 ? -2.454 9.389 12.484 1.00 74.50 168 MET A CA 1
ATOM 1293 C C . MET A 1 168 ? -1.352 8.521 11.860 1.00 74.50 168 MET A C 1
ATOM 1295 O O . MET A 1 168 ? -0.409 8.121 12.543 1.00 74.50 168 MET A O 1
ATOM 1299 N N . LEU A 1 169 ? -1.397 8.310 10.540 1.00 75.50 169 LEU A N 1
ATOM 1300 C CA . LEU A 1 169 ? -0.366 7.544 9.828 1.00 75.50 169 LEU A CA 1
ATOM 1301 C C . LEU A 1 169 ? 1.008 8.238 9.857 1.00 75.50 169 LEU A C 1
ATOM 1303 O O . LEU A 1 169 ? 2.043 7.589 10.023 1.00 75.50 169 LEU A O 1
ATOM 1307 N N . LEU A 1 170 ? 1.037 9.569 9.749 1.00 69.38 170 LEU A N 1
ATOM 1308 C CA . LEU A 1 170 ? 2.274 10.354 9.795 1.00 69.38 170 LEU A CA 1
ATOM 1309 C C . LEU A 1 170 ? 2.946 10.348 11.175 1.00 69.38 170 LEU A C 1
ATOM 1311 O O . LEU A 1 170 ? 4.179 10.296 11.252 1.00 69.38 170 LEU A O 1
ATOM 1315 N N . ARG A 1 171 ? 2.174 10.357 12.273 1.00 68.44 171 ARG A N 1
ATOM 1316 C CA . ARG A 1 171 ? 2.727 10.275 13.638 1.00 68.44 171 ARG A CA 1
ATOM 1317 C C . ARG A 1 171 ? 3.595 9.033 13.811 1.00 68.44 171 ARG A C 1
ATOM 1319 O O . ARG A 1 171 ? 4.710 9.144 14.320 1.00 68.44 171 ARG A O 1
ATOM 1326 N N . GLN A 1 172 ? 3.181 7.882 13.297 1.00 62.28 172 GLN A N 1
ATOM 1327 C CA . GLN A 1 172 ? 4.007 6.675 13.351 1.00 62.28 172 GLN A CA 1
ATOM 1328 C C . GLN A 1 172 ? 5.290 6.744 12.535 1.00 62.28 172 GLN A C 1
ATOM 1330 O O . GLN A 1 172 ? 6.346 6.322 13.020 1.00 62.28 172 GLN A O 1
ATOM 1335 N N . ALA A 1 173 ? 5.222 7.287 11.318 1.00 58.00 173 ALA A N 1
ATOM 1336 C CA . ALA A 1 173 ? 6.409 7.477 10.490 1.00 58.00 173 ALA A CA 1
ATOM 1337 C C . ALA A 1 173 ? 7.450 8.359 11.206 1.00 58.00 173 ALA A C 1
ATOM 1339 O O . ALA A 1 173 ? 8.657 8.123 11.101 1.00 58.00 173 ALA A O 1
ATOM 1340 N N . SER A 1 174 ? 6.981 9.340 11.987 1.00 53.34 174 SER A N 1
ATOM 1341 C CA . SER A 1 174 ? 7.832 10.208 12.803 1.00 53.34 174 SER A CA 1
ATOM 1342 C C . SER A 1 174 ? 8.399 9.508 14.048 1.00 53.34 174 SER A C 1
ATOM 1344 O O . SER A 1 174 ? 9.592 9.630 14.308 1.00 53.34 174 SER A O 1
ATOM 1346 N N . LEU A 1 175 ? 7.608 8.696 14.761 1.00 50.00 175 LEU A N 1
ATOM 1347 C CA . LEU A 1 175 ? 8.035 7.988 15.980 1.00 50.00 175 LEU A CA 1
ATOM 1348 C C . LEU A 1 175 ? 9.063 6.876 15.710 1.00 50.00 175 LEU A C 1
ATOM 1350 O O . LEU A 1 175 ? 9.908 6.594 16.560 1.00 50.00 175 LEU A O 1
ATOM 1354 N N . LYS A 1 176 ? 9.034 6.255 14.522 1.00 49.16 176 LYS A N 1
ATOM 1355 C CA . LYS A 1 176 ? 10.098 5.341 14.063 1.00 49.16 176 LYS A CA 1
ATOM 1356 C C . LYS A 1 176 ? 11.425 6.068 13.805 1.00 49.16 176 LYS A C 1
ATOM 1358 O O . LYS A 1 176 ? 12.477 5.457 13.958 1.00 49.16 176 LYS A O 1
ATOM 1363 N N . ALA A 1 177 ? 11.391 7.348 13.424 1.00 47.12 177 ALA A N 1
ATOM 1364 C CA . ALA A 1 177 ? 12.585 8.120 13.073 1.00 47.12 177 ALA A CA 1
ATOM 1365 C C . ALA A 1 177 ? 13.451 8.483 14.290 1.00 47.12 177 ALA A C 1
ATOM 1367 O O . ALA A 1 177 ? 14.659 8.639 14.158 1.00 47.12 177 ALA A O 1
ATOM 1368 N N . THR A 1 178 ? 12.839 8.615 15.467 1.00 41.06 178 THR A N 1
ATOM 1369 C CA . THR A 1 178 ? 13.483 9.106 16.695 1.00 41.06 178 THR A CA 1
ATOM 1370 C C . THR A 1 178 ? 14.139 8.017 17.547 1.00 41.06 178 THR A C 1
ATOM 1372 O O . THR A 1 178 ? 14.684 8.330 18.601 1.00 41.06 178 THR A O 1
ATOM 1375 N N . LYS A 1 179 ? 14.077 6.743 17.135 1.00 40.56 179 LYS A N 1
ATOM 1376 C CA . LYS A 1 179 ? 14.604 5.592 17.895 1.00 40.56 179 LYS A CA 1
ATOM 1377 C C . LYS A 1 179 ? 15.948 5.039 17.386 1.00 40.56 179 LYS A C 1
ATOM 1379 O O . LYS A 1 179 ? 16.293 3.917 17.750 1.00 40.56 179 LYS A O 1
ATOM 1384 N N . HIS A 1 180 ? 16.687 5.803 16.580 1.00 34.62 180 HIS A N 1
ATOM 1385 C CA . HIS A 1 180 ? 18.049 5.460 16.151 1.00 34.62 180 HIS A CA 1
ATOM 1386 C C . HIS A 1 180 ? 19.120 6.131 17.009 1.00 34.62 180 HIS A C 1
ATOM 1388 O O . HIS A 1 180 ? 18.948 7.327 17.330 1.00 34.62 180 HIS A O 1
#